Protein AF-A0A2E6MPB4-F1 (afdb_monomer_lite)

Foldseek 3Di:
DPDDDDDPQFDDPVTQGAWFWDWDVVVVTDIWTQHSVRDTDDFDKDKFKFWDQDPVRDIDIAIWIATPVGFIGHPRGHTDPDDPGTDPPPPPDDDD

Secondary structure (DSSP, 8-state):
-------TTEETTTTEE--EEE--GGGTPPPEEE-TTSPBP-S-EEEEEEEEE-TTS-EEEEEEEEETT--EE-TTS-EEPPPS-BPP-S------

Radius of gyration: 16.18 Å; chains: 1; bounding box: 52×44×37 Å

pLDDT: mean 86.76, std 15.42, range [33.88, 98.0]

Structure (mmCIF, N/CA/C/O backbone):
data_AF-A0A2E6MPB4-F1
#
_entry.id   AF-A0A2E6MPB4-F1
#
loop_
_atom_site.group_PDB
_atom_site.id
_atom_site.type_symbol
_atom_site.label_atom_id
_atom_site.label_alt_id
_atom_site.label_comp_id
_atom_site.label_asym_id
_atom_site.label_entity_id
_atom_site.label_seq_id
_atom_site.pdbx_PDB_ins_code
_atom_site.Cartn_x
_atom_site.Cartn_y
_atom_site.Cartn_z
_atom_site.occupancy
_atom_site.B_iso_or_equiv
_atom_site.auth_seq_id
_atom_site.auth_comp_id
_atom_site.auth_asym_id
_atom_site.auth_atom_id
_atom_site.pdbx_PDB_model_num
ATOM 1 N N . MET A 1 1 ? -33.461 -6.526 12.900 1.00 60.62 1 MET A N 1
ATOM 2 C CA . MET A 1 1 ? -32.878 -6.199 11.582 1.00 60.62 1 MET A CA 1
ATOM 3 C C . MET A 1 1 ? -31.408 -6.550 11.653 1.00 60.62 1 MET A C 1
ATOM 5 O O . MET A 1 1 ? -30.772 -6.127 12.608 1.00 60.62 1 MET A O 1
ATOM 9 N N . VAL A 1 2 ? -30.898 -7.373 10.739 1.00 66.50 2 VAL A N 1
ATOM 10 C CA . VAL A 1 2 ? -29.454 -7.624 10.653 1.00 66.50 2 VAL A CA 1
ATOM 11 C C . VAL A 1 2 ? -28.886 -6.510 9.787 1.00 66.50 2 VAL A C 1
ATOM 13 O O . VAL A 1 2 ? -29.265 -6.380 8.624 1.00 66.50 2 VAL A O 1
ATOM 16 N N . GLU A 1 3 ? -28.061 -5.652 10.373 1.00 75.19 3 GLU A N 1
ATOM 17 C CA . GLU A 1 3 ? -27.396 -4.588 9.632 1.00 75.19 3 GLU A CA 1
ATOM 18 C C . GLU A 1 3 ? -26.422 -5.226 8.638 1.00 75.19 3 GLU A C 1
ATOM 20 O O . GLU A 1 3 ? -25.474 -5.910 9.018 1.00 75.19 3 GLU A O 1
ATOM 25 N N . THR A 1 4 ? -26.711 -5.083 7.344 1.00 77.12 4 THR A N 1
ATOM 26 C CA . THR A 1 4 ? -25.857 -5.625 6.286 1.00 77.12 4 THR A CA 1
ATOM 27 C C . THR A 1 4 ? -24.778 -4.595 5.977 1.00 77.12 4 THR A C 1
ATOM 29 O O . THR A 1 4 ? -25.039 -3.606 5.297 1.00 77.12 4 THR A O 1
ATOM 32 N N . ALA A 1 5 ? -23.570 -4.810 6.494 1.00 76.12 5 ALA A N 1
ATOM 33 C CA . ALA A 1 5 ? -22.413 -3.978 6.183 1.00 76.12 5 ALA A CA 1
ATOM 34 C C . ALA A 1 5 ? -21.649 -4.551 4.980 1.00 76.12 5 ALA A C 1
ATOM 36 O O . ALA A 1 5 ? -21.321 -5.737 4.944 1.00 76.12 5 ALA A O 1
ATOM 37 N N . ILE A 1 6 ? -21.330 -3.706 3.998 1.00 75.38 6 ILE A N 1
ATOM 38 C CA . ILE A 1 6 ? -20.443 -4.081 2.891 1.00 75.38 6 ILE A CA 1
ATOM 39 C C . ILE A 1 6 ? -18.995 -4.008 3.388 1.00 75.38 6 ILE A C 1
ATOM 41 O O . ILE A 1 6 ? -18.503 -2.930 3.723 1.00 75.38 6 ILE A O 1
ATOM 45 N N . ILE A 1 7 ? -18.298 -5.147 3.393 1.00 81.19 7 ILE A N 1
ATOM 46 C CA . ILE A 1 7 ? -16.891 -5.243 3.798 1.00 81.19 7 ILE A CA 1
ATOM 47 C C . ILE A 1 7 ? -16.014 -5.363 2.547 1.00 81.19 7 ILE A C 1
ATOM 49 O O . ILE A 1 7 ? -15.988 -6.391 1.880 1.00 81.19 7 ILE A O 1
ATOM 53 N N . SER A 1 8 ? -15.269 -4.303 2.225 1.00 78.50 8 SER A N 1
ATOM 54 C CA . SER A 1 8 ? -14.467 -4.225 0.989 1.00 78.50 8 SER A CA 1
ATOM 55 C C . SER A 1 8 ? -13.069 -4.871 1.100 1.00 78.50 8 SER A C 1
ATOM 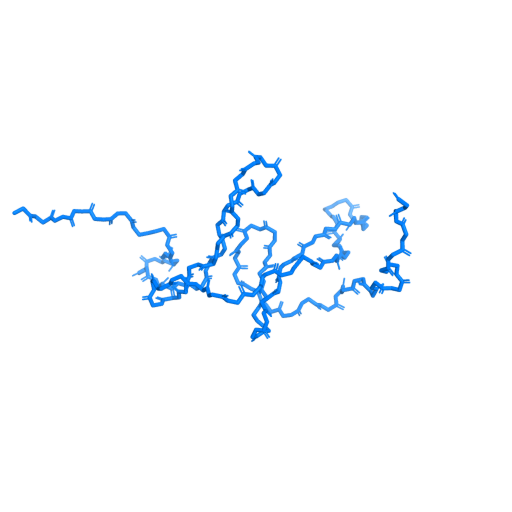57 O O . SER A 1 8 ? -12.373 -5.024 0.095 1.00 78.50 8 SER A O 1
ATOM 59 N N . ASN A 1 9 ? -12.621 -5.222 2.310 1.00 90.69 9 ASN A N 1
ATOM 60 C CA . ASN A 1 9 ? -11.265 -5.716 2.603 1.00 90.69 9 ASN A CA 1
ATOM 61 C C . ASN A 1 9 ? -11.122 -7.242 2.542 1.00 90.69 9 ASN A C 1
ATOM 63 O O . ASN A 1 9 ? -10.123 -7.765 3.022 1.00 90.69 9 ASN A O 1
ATOM 67 N N . MET A 1 10 ? -12.102 -7.949 1.986 1.00 92.56 10 MET A N 1
ATOM 68 C CA . MET A 1 10 ? -12.117 -9.410 1.938 1.00 92.56 10 MET A CA 1
ATOM 69 C C . MET A 1 10 ? -11.561 -9.907 0.600 1.00 92.56 10 MET A C 1
ATOM 71 O O . MET A 1 10 ? -11.912 -9.369 -0.452 1.00 92.56 10 MET A O 1
ATOM 75 N N . MET A 1 11 ? -10.705 -10.925 0.631 1.00 90.25 11 MET A N 1
ATOM 76 C CA . MET A 1 11 ? -10.068 -11.523 -0.545 1.00 90.25 11 MET A CA 1
ATOM 77 C C . MET A 1 11 ? -10.156 -13.049 -0.517 1.00 90.25 11 MET A C 1
ATOM 79 O O . MET A 1 11 ? -10.159 -13.663 0.542 1.00 90.25 11 MET A O 1
ATOM 83 N N . GLY A 1 12 ? -10.173 -13.669 -1.697 1.00 88.25 12 GLY A N 1
ATOM 84 C CA . GLY A 1 12 ? -10.264 -15.124 -1.832 1.00 88.25 12 GLY A CA 1
ATOM 85 C C . GLY A 1 12 ? -11.700 -15.662 -1.739 1.00 88.25 12 GLY A C 1
ATOM 86 O O . GLY A 1 12 ? -12.626 -14.908 -1.444 1.00 88.25 12 GLY A O 1
ATOM 87 N N . PRO A 1 13 ? -11.896 -16.959 -2.035 1.00 89.00 13 PRO A N 1
ATOM 88 C CA . PRO A 1 13 ? -13.222 -17.578 -2.132 1.00 89.00 13 PRO A CA 1
ATOM 89 C C . PRO A 1 13 ? -13.980 -17.600 -0.799 1.00 89.00 13 PRO A C 1
ATOM 91 O O . PRO A 1 13 ? -15.192 -17.421 -0.793 1.00 89.00 13 PRO A O 1
ATOM 94 N N . GLU A 1 14 ? -13.258 -17.738 0.316 1.00 89.19 14 GLU A N 1
ATOM 95 C CA . GLU A 1 14 ? -13.829 -17.796 1.671 1.00 89.19 14 GLU A CA 1
ATOM 96 C C . GLU A 1 14 ? -13.831 -16.436 2.389 1.00 89.19 14 GLU A C 1
ATOM 98 O O . GLU A 1 14 ? -14.292 -16.330 3.522 1.00 89.19 14 GLU A O 1
ATOM 103 N N . GLY A 1 15 ? -13.309 -15.385 1.745 1.00 88.88 15 GLY A N 1
ATOM 104 C CA . GLY A 1 15 ? -13.211 -14.051 2.329 1.00 88.88 15 GLY A CA 1
ATOM 105 C C . GLY A 1 15 ? -12.236 -13.979 3.507 1.00 88.88 15 GLY A C 1
ATOM 106 O O . GLY A 1 15 ? -12.625 -14.015 4.670 1.00 88.88 15 GLY A O 1
ATOM 107 N N . GLU A 1 16 ? -10.958 -13.777 3.213 1.00 92.81 16 GLU A N 1
ATOM 108 C CA . GLU A 1 16 ? -9.949 -13.422 4.206 1.00 92.81 16 GLU A CA 1
ATOM 109 C C . GLU A 1 16 ? -9.763 -11.903 4.245 1.00 92.81 16 GLU A C 1
ATOM 111 O O . GLU A 1 16 ? -9.583 -11.256 3.209 1.00 92.81 16 GLU A O 1
ATOM 116 N N . ALA A 1 17 ? -9.814 -11.322 5.443 1.00 95.00 17 ALA A N 1
ATOM 117 C CA . ALA A 1 17 ? -9.584 -9.897 5.620 1.00 95.00 17 ALA A CA 1
ATOM 118 C C . ALA A 1 17 ? -8.104 -9.554 5.408 1.00 95.00 17 ALA A C 1
ATOM 120 O O . ALA A 1 17 ? -7.216 -10.159 6.009 1.00 95.00 17 ALA A O 1
ATOM 121 N N . ILE A 1 18 ? -7.843 -8.533 4.597 1.00 96.69 18 ILE A N 1
ATOM 122 C CA . ILE A 1 18 ? -6.495 -8.043 4.310 1.00 96.69 18 ILE A CA 1
ATOM 123 C C . ILE A 1 18 ? -6.328 -6.568 4.676 1.00 96.69 18 ILE A C 1
ATOM 125 O O . ILE A 1 18 ? -7.276 -5.774 4.672 1.00 96.69 18 ILE A O 1
ATOM 129 N N . ASP A 1 19 ? -5.075 -6.188 4.912 1.00 96.69 19 ASP A N 1
ATOM 130 C CA . ASP A 1 19 ? -4.653 -4.792 4.884 1.00 96.69 19 ASP A CA 1
ATOM 131 C C . ASP A 1 19 ? -4.835 -4.245 3.460 1.00 96.69 19 ASP A C 1
ATOM 133 O O . ASP A 1 19 ? -4.293 -4.808 2.505 1.00 96.69 19 ASP A O 1
ATOM 137 N N . ARG A 1 20 ? -5.584 -3.150 3.290 1.00 96.12 20 ARG A N 1
ATOM 138 C CA . ARG A 1 20 ? -5.846 -2.577 1.959 1.00 96.12 20 ARG A CA 1
ATOM 139 C C . ARG A 1 20 ? -5.893 -1.058 1.965 1.00 96.12 20 ARG A C 1
ATOM 141 O O . ARG A 1 20 ? -6.598 -0.443 2.771 1.00 96.12 20 ARG A O 1
ATOM 148 N N . ILE A 1 21 ? -5.175 -0.458 1.018 1.00 95.69 21 ILE A N 1
ATOM 149 C CA . ILE A 1 21 ? -5.240 0.981 0.759 1.00 95.69 21 ILE A CA 1
ATOM 150 C C . ILE A 1 21 ? -6.434 1.290 -0.148 1.00 95.69 21 ILE A C 1
ATOM 152 O O . ILE A 1 21 ? -6.643 0.648 -1.176 1.00 95.69 21 ILE A O 1
ATOM 156 N N . TYR A 1 22 ? -7.174 2.330 0.220 1.00 92.44 22 TYR A N 1
ATOM 157 C CA . TYR A 1 22 ? -8.247 2.937 -0.555 1.00 92.44 22 TYR A CA 1
ATOM 158 C C . TYR A 1 22 ? -7.980 4.413 -0.797 1.00 92.44 22 TYR A C 1
ATOM 160 O O . TYR A 1 22 ? -7.272 5.066 -0.031 1.00 92.44 22 TYR A O 1
ATOM 168 N N . GLY A 1 23 ? -8.658 4.942 -1.812 1.00 87.12 23 GLY A N 1
ATOM 169 C CA . GLY A 1 23 ? -8.691 6.363 -2.121 1.00 87.12 23 GLY A CA 1
ATOM 170 C C . GLY A 1 23 ? -7.930 6.708 -3.394 1.00 87.12 23 GLY A C 1
ATOM 171 O O . GLY A 1 23 ? -7.035 5.987 -3.827 1.00 87.12 23 GLY A O 1
ATOM 172 N N . SER A 1 24 ? -8.307 7.838 -3.989 1.00 75.44 24 SER A N 1
ATOM 173 C CA . SER A 1 24 ? -7.652 8.408 -5.166 1.00 75.44 24 SER A CA 1
ATOM 174 C C . SER A 1 24 ? -7.244 9.852 -4.868 1.00 75.44 24 SER A C 1
ATOM 176 O O . SER A 1 24 ? -8.018 10.774 -5.142 1.00 75.44 24 SER A O 1
ATOM 178 N N . PRO A 1 25 ? -6.039 10.080 -4.310 1.00 75.31 25 PRO A N 1
ATOM 179 C CA . PRO A 1 25 ? -5.521 11.431 -4.082 1.00 75.31 25 PRO A CA 1
ATOM 180 C C . PRO A 1 25 ? -5.478 12.280 -5.348 1.00 75.31 25 PRO A C 1
ATOM 182 O O . PRO A 1 25 ? -5.753 13.473 -5.306 1.00 75.31 25 PRO A O 1
ATOM 185 N N . ALA A 1 26 ? -5.205 11.648 -6.492 1.00 73.44 26 ALA A N 1
ATOM 186 C CA . ALA A 1 26 ? -5.192 12.317 -7.790 1.00 73.44 26 ALA A CA 1
ATOM 187 C C . ALA A 1 26 ? -6.571 12.860 -8.212 1.00 73.44 26 ALA A C 1
ATOM 189 O O . ALA A 1 26 ? -6.640 13.745 -9.054 1.00 73.44 26 ALA A O 1
ATOM 190 N N . SER A 1 27 ? -7.658 12.347 -7.631 1.00 76.81 27 SER A N 1
ATOM 191 C CA . SER A 1 27 ? -9.035 12.784 -7.896 1.00 76.81 27 SER A CA 1
ATOM 192 C C . SER A 1 27 ? -9.610 13.645 -6.762 1.00 76.81 27 SER A C 1
ATOM 194 O O . SER A 1 27 ? -10.824 13.797 -6.676 1.00 76.81 27 SER A O 1
ATOM 196 N N . GLY A 1 28 ? -8.765 14.157 -5.857 1.00 77.75 28 GLY A N 1
ATOM 197 C CA . GLY A 1 28 ? -9.195 14.943 -4.693 1.00 77.75 28 GLY A CA 1
ATOM 198 C C . GLY A 1 28 ? -9.716 14.116 -3.509 1.00 77.75 28 GLY A C 1
ATOM 199 O O . GLY A 1 28 ? -10.194 14.687 -2.534 1.00 77.75 28 GLY A O 1
ATOM 200 N N . GLY A 1 29 ? -9.628 12.782 -3.562 1.00 82.62 29 GLY A N 1
ATOM 201 C CA . GLY A 1 29 ? -9.968 11.908 -2.435 1.00 82.62 29 GLY A CA 1
ATOM 202 C C . GLY A 1 29 ? -8.835 11.787 -1.410 1.00 82.62 29 GLY A C 1
ATOM 203 O O . GLY A 1 29 ? -7.680 12.081 -1.702 1.00 82.62 29 GLY A O 1
ATOM 204 N N . SER A 1 30 ? -9.128 11.289 -0.207 1.00 85.38 30 SER A N 1
ATOM 205 C CA . SER A 1 30 ? -8.097 10.960 0.785 1.00 85.38 30 SER A CA 1
ATOM 206 C C . SER A 1 30 ? -7.651 9.501 0.662 1.00 85.38 30 SER A C 1
ATOM 208 O O . SER A 1 30 ? -8.464 8.599 0.452 1.00 85.38 30 SER A O 1
ATOM 210 N N . MET A 1 31 ? -6.343 9.261 0.781 1.00 90.69 31 MET A N 1
ATOM 211 C CA . MET A 1 31 ? -5.796 7.907 0.870 1.00 90.69 31 MET A CA 1
ATOM 212 C C . MET A 1 31 ? -5.920 7.400 2.309 1.00 90.69 31 MET A C 1
ATOM 214 O O . MET A 1 31 ? -5.519 8.097 3.240 1.00 90.69 31 MET A O 1
ATOM 218 N N . ARG A 1 32 ? -6.441 6.186 2.492 1.00 93.81 32 ARG A N 1
ATOM 219 C CA . ARG A 1 32 ? -6.556 5.521 3.799 1.00 93.81 32 ARG A CA 1
ATOM 220 C C . ARG A 1 32 ? -6.155 4.060 3.693 1.00 93.81 32 ARG A C 1
ATOM 222 O O . ARG A 1 32 ? -6.461 3.417 2.695 1.00 93.81 32 ARG A O 1
ATOM 229 N N . LEU A 1 33 ? -5.534 3.527 4.736 1.00 95.81 33 LEU A N 1
ATOM 230 C CA . LEU A 1 33 ? -5.299 2.095 4.890 1.00 95.81 33 LEU A CA 1
ATOM 231 C C . LEU A 1 33 ? -6.270 1.555 5.938 1.00 95.81 33 LEU A C 1
ATOM 233 O O . LEU A 1 33 ? -6.320 2.063 7.058 1.00 95.81 33 LEU A O 1
ATOM 237 N N . ILE A 1 34 ? -7.043 0.545 5.555 1.00 96.00 34 ILE A N 1
ATOM 238 C CA . ILE A 1 34 ? -7.858 -0.243 6.478 1.00 96.00 34 ILE A CA 1
ATOM 239 C C . ILE A 1 34 ? -7.083 -1.523 6.772 1.00 96.00 34 ILE A C 1
ATOM 241 O O . ILE A 1 34 ? -6.731 -2.251 5.841 1.00 96.00 34 ILE A O 1
ATOM 245 N N . ASN A 1 35 ? -6.783 -1.748 8.046 1.00 96.25 35 ASN A N 1
ATOM 246 C CA . ASN A 1 35 ? -6.087 -2.936 8.515 1.00 96.25 35 ASN A CA 1
ATOM 247 C C . ASN A 1 35 ? -7.003 -4.167 8.417 1.00 96.25 35 ASN A C 1
ATOM 249 O O . ASN A 1 35 ? -8.230 -4.045 8.368 1.00 96.25 35 ASN A O 1
ATOM 253 N N . LYS A 1 36 ? -6.416 -5.364 8.445 1.00 95.50 36 LYS A N 1
ATOM 254 C CA . LYS A 1 36 ? -7.146 -6.643 8.429 1.00 95.50 36 LYS A CA 1
ATOM 255 C C . LYS A 1 36 ? -8.146 -6.815 9.581 1.00 95.50 36 LYS A C 1
ATOM 257 O O . LYS A 1 36 ? -9.091 -7.578 9.455 1.00 95.50 36 LYS A O 1
ATOM 262 N N . ASP A 1 37 ? -7.941 -6.117 10.696 1.00 94.62 37 ASP A N 1
ATOM 263 C CA . ASP A 1 37 ? -8.850 -6.090 11.851 1.00 94.62 37 ASP A CA 1
ATOM 264 C C . ASP A 1 37 ? -9.951 -5.018 11.723 1.00 94.62 37 ASP A C 1
ATOM 266 O O . ASP A 1 37 ? -10.654 -4.718 12.686 1.00 94.62 37 ASP A O 1
ATOM 270 N N . PHE A 1 38 ? -10.084 -4.429 10.532 1.00 93.06 38 PHE A N 1
ATOM 271 C CA . PHE A 1 38 ? -11.031 -3.374 10.169 1.00 93.06 38 PHE A CA 1
ATOM 272 C C . PHE A 1 38 ? -10.794 -2.016 10.839 1.00 93.06 38 PHE A C 1
ATOM 274 O O . PHE A 1 38 ? -11.595 -1.094 10.666 1.00 93.06 38 PHE A O 1
ATOM 281 N N . THR A 1 39 ? -9.673 -1.832 11.538 1.00 94.31 39 THR A N 1
ATOM 282 C CA . THR A 1 39 ? -9.278 -0.518 12.054 1.00 94.31 39 THR A CA 1
ATOM 283 C C . THR A 1 39 ? -8.641 0.349 10.966 1.00 94.31 39 THR A C 1
ATOM 285 O O . THR A 1 39 ? -8.024 -0.139 10.018 1.00 94.31 39 THR A O 1
ATOM 288 N N . THR A 1 40 ? -8.753 1.671 11.101 1.00 95.31 40 THR A N 1
ATOM 289 C CA . THR A 1 40 ? -8.034 2.612 10.228 1.00 95.31 40 THR A CA 1
ATOM 290 C C . THR A 1 40 ? -6.596 2.771 10.712 1.00 95.31 40 THR A C 1
ATOM 292 O O . THR A 1 40 ? -6.356 3.120 11.871 1.00 95.31 40 THR A O 1
ATOM 295 N N . TYR A 1 41 ? -5.632 2.571 9.816 1.00 96.88 41 TYR A N 1
ATOM 296 C CA . TYR A 1 41 ? -4.224 2.831 10.096 1.00 96.88 41 TYR A CA 1
ATOM 297 C C . TYR A 1 41 ? -3.965 4.325 10.323 1.00 96.88 41 TYR A C 1
ATOM 299 O O . TYR A 1 41 ? -4.480 5.171 9.595 1.00 96.88 41 TYR A O 1
ATOM 307 N N . LYS A 1 42 ? -3.144 4.642 11.330 1.00 96.81 42 LYS A N 1
ATOM 308 C CA . LYS A 1 42 ? -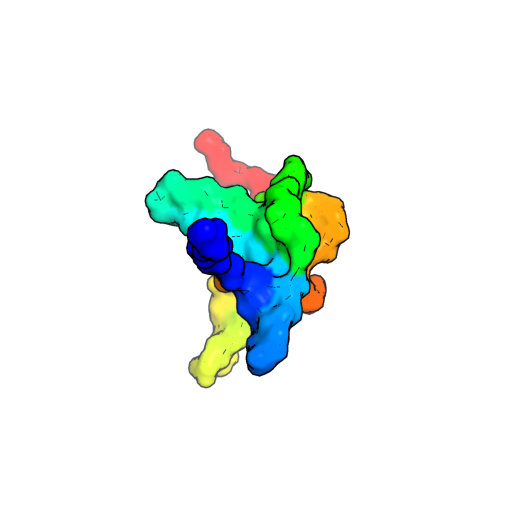2.873 6.022 11.769 1.00 96.81 42 LYS A CA 1
ATOM 309 C C . LYS A 1 42 ? -1.496 6.556 11.360 1.00 96.81 42 LYS A C 1
ATOM 311 O O . LYS A 1 42 ? -1.241 7.740 11.549 1.00 96.81 42 LYS A O 1
ATOM 316 N N . GLY A 1 43 ? -0.611 5.697 10.852 1.00 96.19 43 GLY A N 1
ATOM 317 C CA . GLY A 1 43 ? 0.715 6.107 10.388 1.00 96.19 43 GLY A CA 1
ATOM 318 C C . GLY A 1 43 ? 0.681 6.731 8.994 1.00 96.19 43 GLY A C 1
ATOM 319 O O . GLY A 1 43 ? -0.353 6.757 8.318 1.00 96.19 43 GLY A O 1
ATOM 320 N N . LYS A 1 44 ? 1.833 7.223 8.539 1.00 94.88 44 LYS A N 1
ATOM 321 C CA . LYS A 1 44 ? 1.988 7.800 7.206 1.00 94.88 44 LYS A CA 1
ATOM 322 C C . LYS A 1 44 ? 2.043 6.699 6.150 1.00 94.88 44 LYS A C 1
ATOM 324 O O . LYS A 1 44 ? 2.571 5.610 6.363 1.00 94.88 44 LYS A O 1
ATOM 329 N N . ILE A 1 45 ? 1.517 7.021 4.972 1.00 95.50 45 ILE A N 1
ATOM 330 C CA . ILE A 1 45 ? 1.639 6.214 3.760 1.00 95.50 45 ILE A CA 1
ATOM 331 C C . ILE A 1 45 ? 2.453 7.032 2.756 1.00 95.50 45 ILE A C 1
ATOM 333 O O . ILE A 1 45 ? 2.040 8.116 2.338 1.00 95.50 45 ILE A O 1
ATOM 337 N N . SER A 1 46 ? 3.620 6.526 2.373 1.00 94.19 46 SER A N 1
ATOM 338 C CA . SER A 1 46 ? 4.548 7.184 1.454 1.00 94.19 46 SER A CA 1
ATOM 339 C C . SER A 1 46 ? 4.519 6.520 0.081 1.00 94.19 46 SER A C 1
ATOM 341 O O . SER A 1 46 ? 4.484 5.298 -0.028 1.00 94.19 46 SER A O 1
ATOM 343 N N . LYS A 1 47 ? 4.576 7.319 -0.988 1.00 94.00 47 LYS A N 1
ATOM 344 C CA . LYS A 1 47 ? 4.679 6.829 -2.370 1.00 94.00 47 LYS A CA 1
ATOM 345 C C . LYS A 1 47 ? 6.150 6.614 -2.738 1.00 94.00 47 LYS A C 1
ATOM 347 O O . LYS A 1 47 ? 6.975 7.491 -2.489 1.00 94.00 47 LYS A O 1
ATOM 352 N N . LYS A 1 48 ? 6.482 5.478 -3.352 1.00 94.44 48 LYS A N 1
ATOM 353 C CA . LYS A 1 48 ? 7.834 5.155 -3.843 1.00 94.44 48 LYS A CA 1
ATOM 354 C C . LYS A 1 48 ? 7.793 4.798 -5.325 1.00 94.44 48 LYS A C 1
ATOM 356 O O . LYS A 1 48 ? 6.890 4.088 -5.765 1.00 94.44 48 LYS A O 1
ATOM 361 N N . SER A 1 49 ? 8.755 5.308 -6.093 1.00 95.19 49 SER A N 1
ATOM 362 C CA . SER A 1 49 ? 8.859 5.031 -7.531 1.00 95.19 49 SER A CA 1
ATOM 363 C C . SER A 1 49 ? 9.529 3.678 -7.774 1.00 95.19 49 SER A C 1
ATOM 365 O O . SER A 1 49 ? 10.490 3.325 -7.091 1.00 95.19 49 SER A O 1
ATOM 367 N N . ILE A 1 50 ? 9.030 2.934 -8.758 1.00 94.88 50 ILE A N 1
ATOM 368 C CA . ILE A 1 50 ? 9.590 1.649 -9.205 1.00 94.88 50 ILE A CA 1
ATOM 369 C C . ILE A 1 50 ? 9.635 1.602 -10.732 1.00 94.88 50 ILE A C 1
ATOM 371 O O . ILE A 1 50 ? 8.874 2.310 -11.394 1.00 94.88 50 ILE A O 1
ATOM 375 N N . THR A 1 51 ? 10.472 0.731 -11.289 1.00 94.69 51 THR A N 1
ATOM 376 C CA . THR A 1 51 ? 10.535 0.477 -12.739 1.00 94.69 51 THR A CA 1
ATOM 377 C C . THR A 1 51 ? 9.976 -0.902 -13.060 1.00 94.69 51 THR A C 1
ATOM 379 O O . THR A 1 51 ? 10.534 -1.899 -12.614 1.00 94.69 51 THR A O 1
ATOM 382 N N . ILE A 1 52 ? 8.897 -0.990 -13.838 1.00 92.31 52 ILE A N 1
ATOM 383 C CA . ILE A 1 52 ? 8.248 -2.263 -14.196 1.00 92.31 52 ILE A CA 1
ATOM 384 C C . ILE A 1 52 ? 8.465 -2.545 -15.685 1.00 92.31 52 ILE A C 1
ATOM 386 O O . ILE A 1 52 ? 8.429 -1.624 -16.498 1.00 92.31 52 ILE A O 1
ATOM 390 N N . LYS A 1 53 ? 8.667 -3.817 -16.042 1.00 92.94 53 LYS A N 1
ATOM 391 C CA . LYS A 1 53 ? 8.709 -4.264 -17.436 1.00 92.94 53 LYS A CA 1
ATOM 392 C C . LYS A 1 53 ? 7.287 -4.391 -17.991 1.00 92.94 53 LYS A C 1
ATOM 394 O O . LYS A 1 53 ? 6.454 -5.087 -17.411 1.00 92.94 53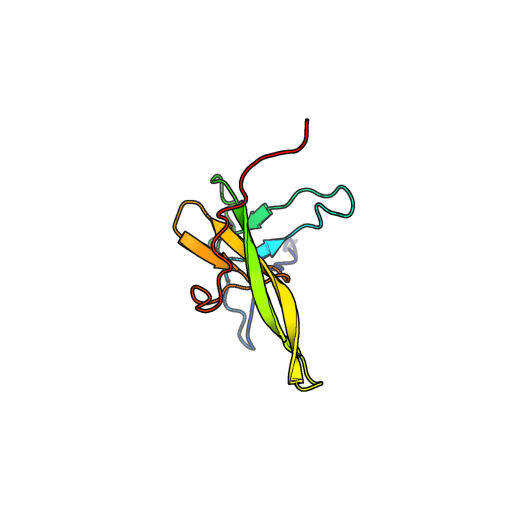 LYS A O 1
ATOM 399 N N . GLY A 1 54 ? 7.010 -3.692 -19.083 1.00 92.56 54 GLY A N 1
ATOM 400 C CA . GLY A 1 54 ? 5.768 -3.749 -19.841 1.00 92.56 54 GLY A CA 1
ATOM 401 C C . GLY A 1 54 ? 5.631 -5.033 -20.652 1.00 92.56 54 GLY A C 1
ATOM 402 O O . GLY A 1 54 ? 6.583 -5.795 -20.831 1.00 92.56 54 GLY A O 1
ATOM 403 N N . LEU A 1 55 ? 4.416 -5.265 -21.151 1.00 94.06 55 LEU A N 1
ATOM 404 C CA . LEU A 1 55 ? 4.105 -6.404 -22.025 1.00 94.06 55 LEU A CA 1
ATOM 405 C C . LEU A 1 55 ? 4.820 -6.310 -23.382 1.00 94.06 55 LEU A C 1
ATOM 407 O O . LEU A 1 55 ? 5.063 -7.328 -24.017 1.00 94.06 55 LEU A O 1
ATOM 411 N N . ASP A 1 56 ? 5.186 -5.098 -23.794 1.00 95.19 56 ASP A N 1
ATOM 412 C CA . ASP A 1 56 ? 6.003 -4.799 -24.974 1.00 95.19 56 ASP A CA 1
ATOM 413 C C . ASP A 1 56 ? 7.503 -5.075 -24.757 1.00 95.19 56 ASP A C 1
ATOM 415 O O . ASP A 1 56 ? 8.311 -4.910 -25.667 1.00 95.19 56 ASP A O 1
ATOM 419 N N . GLY A 1 57 ? 7.891 -5.489 -23.548 1.00 94.94 57 GLY A N 1
ATOM 420 C CA . GLY A 1 57 ? 9.272 -5.750 -23.169 1.00 94.94 57 GLY A CA 1
ATOM 421 C C . GLY A 1 57 ? 10.061 -4.512 -22.739 1.00 94.94 57 GLY A C 1
ATOM 422 O O . GLY A 1 57 ? 11.170 -4.682 -22.225 1.00 94.94 57 GLY A O 1
ATOM 423 N N . ASN A 1 58 ? 9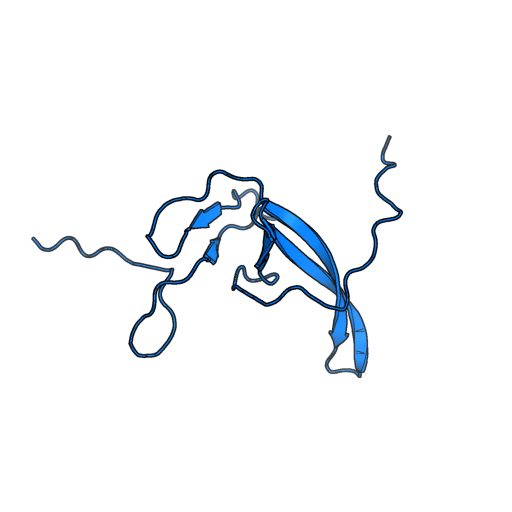.503 -3.306 -22.871 1.00 96.00 58 ASN A N 1
ATOM 424 C CA . ASN A 1 58 ? 10.149 -2.066 -22.449 1.00 96.00 58 ASN A CA 1
ATOM 425 C C . ASN A 1 58 ? 9.877 -1.773 -20.975 1.00 96.00 58 ASN A C 1
ATOM 427 O O . ASN A 1 58 ? 8.877 -2.192 -20.402 1.00 96.00 58 ASN A O 1
ATOM 431 N N . ASN A 1 59 ? 10.769 -1.024 -20.337 1.00 94.31 59 ASN A N 1
ATOM 432 C CA . ASN A 1 59 ? 10.575 -0.593 -18.958 1.00 94.31 59 ASN A CA 1
ATOM 433 C C . ASN A 1 59 ? 9.774 0.712 -18.899 1.00 94.31 59 ASN A C 1
ATOM 435 O O . ASN A 1 59 ? 10.011 1.626 -19.685 1.00 94.31 59 ASN A O 1
ATOM 439 N N . PHE A 1 60 ? 8.888 0.835 -17.913 1.00 93.44 60 PHE A N 1
ATOM 440 C CA . PHE A 1 60 ? 8.172 2.075 -17.622 1.00 93.44 60 PHE A CA 1
ATOM 441 C C . PHE A 1 60 ? 8.174 2.390 -16.123 1.00 93.44 60 PHE A C 1
ATOM 443 O O . PHE A 1 60 ? 8.251 1.503 -15.264 1.00 93.44 60 PHE A O 1
ATOM 450 N N . ARG A 1 61 ? 8.082 3.684 -15.798 1.00 93.69 61 ARG A N 1
ATOM 451 C CA . ARG A 1 61 ? 8.004 4.156 -14.413 1.00 93.69 61 ARG A CA 1
ATOM 452 C C . ARG A 1 61 ? 6.616 3.879 -13.846 1.00 93.69 61 ARG A C 1
ATOM 454 O O . ARG A 1 61 ? 5.595 4.222 -14.437 1.00 93.69 61 ARG A O 1
ATOM 461 N N . SER A 1 62 ? 6.586 3.301 -12.659 1.00 93.75 62 SER A N 1
ATOM 462 C CA . SER A 1 62 ? 5.384 3.081 -11.867 1.00 93.75 62 SER A CA 1
ATOM 463 C C . SER A 1 62 ? 5.645 3.473 -10.412 1.00 93.75 62 SER A C 1
ATOM 465 O O . SER A 1 62 ? 6.632 4.144 -10.094 1.00 93.75 62 SER A O 1
ATOM 467 N N . TYR A 1 63 ? 4.744 3.097 -9.513 1.00 93.81 63 TYR A N 1
ATOM 468 C CA . TYR A 1 63 ? 4.883 3.373 -8.091 1.00 93.81 63 TYR A CA 1
ATOM 469 C C . TYR A 1 63 ? 4.215 2.307 -7.225 1.00 93.81 63 TYR A C 1
ATOM 471 O O . TYR A 1 63 ? 3.348 1.550 -7.663 1.00 93.81 63 TYR A O 1
ATOM 479 N N . CYS A 1 64 ? 4.620 2.298 -5.965 1.00 95.81 64 CYS A N 1
ATOM 480 C C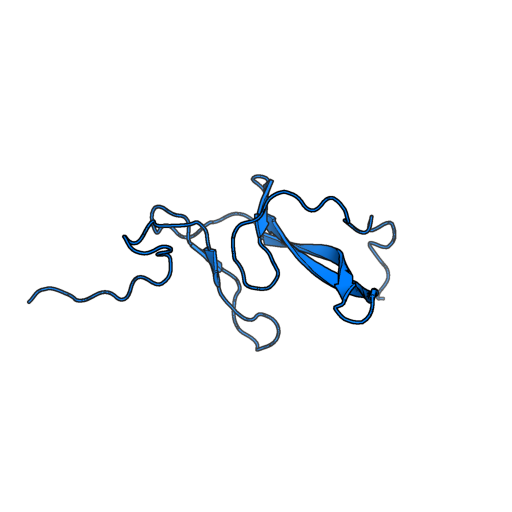A . CYS A 1 64 ? 4.036 1.537 -4.872 1.00 95.81 64 CYS A CA 1
ATOM 481 C C . CYS A 1 64 ? 3.890 2.452 -3.650 1.00 95.81 64 CYS A C 1
ATOM 483 O O . CYS A 1 64 ? 4.341 3.606 -3.659 1.00 95.81 64 CYS A O 1
ATOM 485 N N . TYR A 1 65 ? 3.254 1.936 -2.609 1.00 96.00 65 TYR A N 1
ATOM 486 C CA . TYR A 1 65 ? 3.092 2.614 -1.334 1.00 96.00 65 TYR A CA 1
ATOM 487 C C . TYR A 1 65 ? 3.774 1.823 -0.226 1.00 96.00 65 TYR A C 1
ATOM 489 O O . TYR A 1 65 ? 3.803 0.594 -0.268 1.00 96.00 65 TYR A O 1
ATOM 497 N N . VAL A 1 66 ? 4.301 2.538 0.760 1.00 97.25 66 VAL A N 1
ATOM 498 C CA . VAL A 1 66 ? 4.908 1.965 1.960 1.00 97.25 66 VAL A CA 1
ATOM 499 C C . VAL A 1 66 ? 4.419 2.715 3.192 1.00 97.25 66 VAL A C 1
ATOM 501 O O . VAL A 1 66 ? 4.338 3.946 3.180 1.00 97.25 66 VAL A O 1
ATOM 504 N N . THR A 1 67 ? 4.053 1.982 4.233 1.00 97.88 67 THR A N 1
ATOM 505 C CA . THR A 1 67 ? 3.687 2.527 5.548 1.00 97.88 67 THR A CA 1
ATOM 506 C C . THR A 1 67 ? 4.918 2.719 6.435 1.00 97.88 67 THR A C 1
ATOM 508 O O . THR A 1 67 ? 5.967 2.126 6.183 1.00 97.88 67 THR A O 1
ATOM 511 N N . ASP A 1 68 ? 4.796 3.500 7.510 1.00 97.44 68 ASP A N 1
ATOM 512 C CA . ASP A 1 68 ? 5.888 3.681 8.485 1.00 97.44 68 ASP A CA 1
ATOM 513 C C . ASP A 1 68 ? 6.299 2.365 9.175 1.00 97.44 68 ASP A C 1
ATOM 515 O O . ASP A 1 68 ? 7.447 2.206 9.584 1.00 97.44 68 ASP A O 1
ATOM 519 N N . ASP A 1 69 ? 5.381 1.394 9.256 1.00 97.38 69 ASP A N 1
ATOM 520 C CA . ASP A 1 69 ? 5.631 0.036 9.765 1.00 97.38 69 ASP A CA 1
ATOM 521 C C . ASP A 1 69 ? 6.123 -0.955 8.684 1.00 97.38 69 ASP A C 1
ATOM 523 O O . ASP A 1 69 ? 6.132 -2.165 8.903 1.00 97.38 69 ASP A O 1
ATOM 527 N N . ASN A 1 70 ? 6.587 -0.449 7.533 1.00 97.25 70 ASN A N 1
ATOM 528 C CA . ASN A 1 70 ? 7.214 -1.200 6.434 1.00 97.25 70 ASN A CA 1
ATOM 529 C C . ASN A 1 70 ? 6.321 -2.216 5.693 1.00 97.25 70 ASN A C 1
ATOM 531 O O . ASN A 1 70 ? 6.841 -3.134 5.052 1.00 97.25 70 ASN A O 1
ATOM 535 N N . ARG A 1 71 ? 4.995 -2.041 5.689 1.00 98.00 71 ARG A N 1
ATOM 536 C CA . ARG A 1 71 ? 4.096 -2.793 4.795 1.00 98.00 71 ARG A CA 1
ATOM 537 C C . ARG A 1 71 ? 4.074 -2.155 3.410 1.00 98.00 71 ARG A C 1
ATOM 539 O O . ARG A 1 71 ? 4.018 -0.932 3.286 1.00 98.00 71 ARG A O 1
ATOM 546 N N . TRP A 1 72 ? 4.113 -2.982 2.368 1.00 97.81 72 TRP A N 1
ATOM 547 C CA . TRP A 1 72 ? 4.167 -2.531 0.978 1.00 97.81 72 TRP A CA 1
ATOM 548 C C . TRP A 1 72 ? 2.873 -2.845 0.246 1.00 97.81 72 TRP A C 1
ATOM 550 O O . TRP A 1 72 ? 2.291 -3.915 0.408 1.00 97.81 72 TRP A O 1
ATOM 560 N N . PHE A 1 73 ? 2.447 -1.908 -0.595 1.00 97.00 73 PHE A N 1
ATOM 561 C CA . PHE A 1 73 ? 1.230 -2.029 -1.384 1.00 97.00 73 PHE A CA 1
ATOM 562 C C . PHE A 1 73 ? 1.495 -1.620 -2.828 1.00 97.00 73 PHE A C 1
ATOM 564 O O . PHE A 1 73 ? 2.217 -0.657 -3.101 1.00 97.00 73 PHE A O 1
ATOM 571 N N . ASN A 1 74 ? 0.898 -2.329 -3.780 1.00 94.81 74 ASN A N 1
ATOM 572 C CA . ASN A 1 74 ? 0.967 -1.936 -5.182 1.00 94.81 74 ASN A CA 1
ATOM 573 C C . ASN A 1 74 ? 0.121 -0.675 -5.453 1.00 94.81 74 ASN A C 1
ATOM 575 O O . ASN A 1 74 ? -0.595 -0.170 -4.588 1.00 94.81 74 ASN A O 1
ATOM 579 N N . ARG A 1 75 ? 0.169 -0.168 -6.690 1.00 92.06 75 ARG A N 1
ATOM 580 C CA . ARG A 1 75 ? -0.595 1.021 -7.114 1.00 92.06 75 ARG A CA 1
ATOM 581 C C . ARG A 1 75 ? -2.119 0.902 -6.969 1.00 92.06 75 ARG A C 1
ATOM 583 O O . ARG A 1 75 ? -2.803 1.916 -7.008 1.00 92.06 75 ARG A O 1
ATOM 590 N N . SER A 1 76 ? -2.641 -0.316 -6.834 1.00 91.62 76 SER A N 1
ATOM 591 C CA . SER A 1 76 ? -4.065 -0.608 -6.630 1.00 91.62 76 SER A CA 1
ATOM 592 C C . SER A 1 76 ? -4.423 -0.792 -5.150 1.00 91.62 76 SER A C 1
ATOM 594 O O . SER A 1 76 ? -5.553 -1.157 -4.837 1.00 91.62 76 SER A O 1
ATOM 596 N N . GLY A 1 77 ? -3.466 -0.563 -4.246 1.00 93.81 77 GLY A N 1
ATOM 597 C CA . GLY A 1 77 ? -3.651 -0.658 -2.803 1.00 93.81 77 GLY A CA 1
ATOM 598 C C . GLY A 1 77 ? -3.654 -2.080 -2.244 1.00 93.81 77 GLY A C 1
ATOM 599 O O . GLY A 1 77 ? -4.036 -2.262 -1.091 1.00 93.81 77 GLY A O 1
ATOM 600 N N . MET A 1 78 ? -3.230 -3.072 -3.034 1.00 95.50 78 MET A N 1
ATOM 601 C CA . MET A 1 78 ? -3.117 -4.468 -2.599 1.00 95.50 78 MET A CA 1
ATOM 602 C C . MET A 1 78 ? -1.763 -4.728 -1.939 1.00 95.50 78 MET A C 1
ATOM 604 O O . MET A 1 78 ? -0.764 -4.210 -2.450 1.00 95.50 78 MET A O 1
ATOM 608 N N . PRO A 1 79 ? -1.703 -5.540 -0.870 1.00 96.50 79 PRO A N 1
ATOM 609 C CA . PRO A 1 79 ? -0.451 -5.876 -0.206 1.00 96.50 79 PRO A CA 1
ATOM 610 C C . PRO A 1 79 ? 0.481 -6.631 -1.159 1.00 96.50 79 PRO A C 1
ATOM 612 O O . PRO A 1 79 ? 0.042 -7.458 -1.960 1.00 96.50 79 PRO A O 1
ATOM 615 N N . ILE A 1 80 ? 1.771 -6.319 -1.082 1.00 97.00 80 ILE A N 1
ATOM 616 C CA . ILE A 1 80 ? 2.847 -6.955 -1.847 1.00 97.00 80 ILE A CA 1
ATOM 617 C C . ILE A 1 80 ? 4.088 -7.109 -0.968 1.00 97.00 80 ILE A C 1
ATOM 619 O O . ILE A 1 80 ? 4.236 -6.441 0.055 1.00 97.00 80 ILE A O 1
ATOM 623 N N . GLU A 1 81 ? 5.027 -7.941 -1.405 1.00 96.81 81 GLU A N 1
ATOM 624 C CA . GLU A 1 81 ? 6.386 -7.909 -0.868 1.00 96.81 81 GLU A CA 1
ATOM 625 C C . GLU A 1 81 ? 7.107 -6.609 -1.252 1.00 96.81 81 GLU A C 1
ATOM 627 O O . GLU A 1 81 ? 6.756 -5.936 -2.228 1.00 96.81 81 GLU A O 1
ATOM 632 N N . LYS A 1 82 ? 8.167 -6.271 -0.506 1.00 96.19 82 LYS A N 1
ATOM 633 C CA . LYS A 1 82 ? 9.033 -5.134 -0.829 1.00 96.19 82 LYS A CA 1
ATOM 634 C C . LYS A 1 82 ? 9.551 -5.257 -2.275 1.00 96.19 82 LYS A C 1
ATOM 636 O O . LYS A 1 82 ? 10.226 -6.239 -2.593 1.00 96.19 82 LYS A O 1
ATOM 641 N N . PRO A 1 83 ? 9.314 -4.257 -3.144 1.00 93.81 83 PRO A N 1
ATOM 642 C CA . PRO A 1 83 ? 9.808 -4.292 -4.514 1.00 93.81 83 PRO A CA 1
ATOM 643 C C . PRO A 1 83 ? 11.342 -4.307 -4.561 1.00 93.81 83 PRO A C 1
ATOM 645 O O . PRO A 1 83 ? 12.007 -3.585 -3.818 1.00 93.81 83 PRO A O 1
ATOM 648 N N . LYS A 1 84 ? 11.914 -5.105 -5.470 1.00 92.06 84 LYS A N 1
ATOM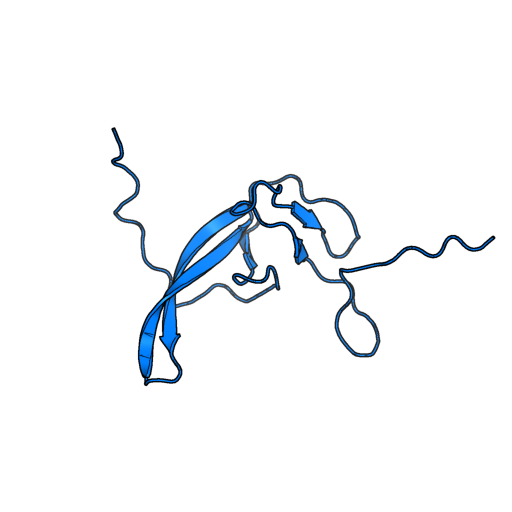 649 C CA . LYS A 1 84 ? 13.374 -5.201 -5.694 1.00 92.06 84 LYS A CA 1
ATOM 650 C C . LYS A 1 84 ? 13.912 -4.136 -6.660 1.00 92.06 84 LYS A C 1
ATOM 652 O O . LYS A 1 84 ? 15.111 -3.933 -6.769 1.00 92.06 84 LYS A O 1
ATOM 657 N N . ASN A 1 85 ? 13.008 -3.471 -7.364 1.00 89.88 85 ASN A N 1
ATOM 658 C CA . ASN A 1 85 ? 13.209 -2.522 -8.458 1.00 89.88 85 ASN A CA 1
ATOM 659 C C . ASN A 1 85 ? 12.877 -1.081 -8.031 1.00 89.88 85 ASN A C 1
ATOM 661 O O . ASN A 1 85 ? 12.303 -0.311 -8.808 1.00 89.88 85 ASN A O 1
ATOM 665 N N . LEU A 1 86 ? 13.170 -0.744 -6.773 1.00 89.50 86 LEU A N 1
ATOM 666 C CA . LEU A 1 86 ? 13.012 0.609 -6.252 1.00 89.50 86 LEU A CA 1
ATOM 667 C C . LEU A 1 86 ? 13.993 1.541 -6.954 1.00 89.50 86 LEU A C 1
ATOM 669 O O . LEU A 1 86 ? 15.181 1.247 -7.046 1.00 89.50 86 LEU A O 1
ATOM 673 N N . ILE A 1 87 ? 13.481 2.671 -7.423 1.00 85.06 87 ILE A N 1
ATOM 674 C CA . ILE A 1 87 ? 14.323 3.759 -7.905 1.00 85.06 87 ILE A CA 1
ATOM 675 C C . ILE A 1 87 ? 14.808 4.490 -6.649 1.00 85.06 87 ILE A C 1
ATOM 677 O O . ILE A 1 87 ? 13.982 4.976 -5.869 1.00 85.06 87 ILE A O 1
ATOM 681 N N . SER A 1 88 ? 16.120 4.503 -6.398 1.00 73.62 88 SER A N 1
ATOM 682 C CA . SER A 1 88 ? 16.703 5.325 -5.338 1.00 73.62 88 SER A CA 1
ATOM 683 C C . SER A 1 88 ? 16.429 6.788 -5.674 1.00 73.62 88 SER A C 1
ATOM 685 O O . SER A 1 88 ? 16.852 7.286 -6.714 1.00 73.62 88 SER A O 1
ATOM 687 N N . ASN A 1 89 ? 15.665 7.467 -4.820 1.00 52.62 89 ASN A N 1
ATOM 688 C CA . ASN A 1 89 ? 15.508 8.911 -4.918 1.00 52.62 89 ASN A CA 1
ATOM 689 C C . ASN A 1 89 ? 16.800 9.559 -4.392 1.00 52.62 89 ASN A C 1
ATOM 691 O O . ASN A 1 89 ? 16.847 9.939 -3.228 1.00 52.62 89 ASN A O 1
ATOM 695 N N . ASP A 1 90 ? 17.814 9.705 -5.245 1.00 42.50 90 ASP A N 1
ATOM 696 C CA . ASP A 1 90 ? 18.829 10.760 -5.072 1.00 42.50 90 ASP A CA 1
ATOM 697 C C . ASP A 1 90 ? 18.313 12.123 -5.592 1.00 42.50 90 ASP A C 1
ATOM 699 O O . ASP A 1 90 ? 19.039 13.107 -5.624 1.00 42.50 90 ASP A O 1
ATOM 703 N N . GLU A 1 91 ? 17.024 12.209 -5.945 1.00 43.31 91 GLU A N 1
ATOM 704 C CA . GLU A 1 91 ? 16.337 13.436 -6.371 1.00 43.31 91 GLU A CA 1
ATOM 705 C C . GLU A 1 91 ? 15.171 13.795 -5.429 1.00 43.31 91 GLU A C 1
ATOM 707 O O . GLU A 1 91 ? 14.064 14.123 -5.859 1.00 43.31 91 GLU A O 1
ATOM 712 N N . ASP A 1 92 ? 15.389 13.712 -4.113 1.00 45.47 92 ASP A N 1
ATOM 713 C CA . ASP A 1 92 ? 14.554 14.461 -3.168 1.00 45.47 92 ASP A CA 1
ATOM 714 C C . ASP A 1 92 ? 15.052 15.923 -3.128 1.00 45.47 92 ASP A C 1
ATOM 716 O O . ASP A 1 92 ? 16.077 16.218 -2.516 1.00 45.47 92 ASP A O 1
ATOM 720 N N . ARG A 1 93 ? 14.248 16.821 -3.730 1.00 46.09 93 ARG A N 1
ATOM 721 C CA . ARG A 1 93 ? 14.269 18.310 -3.730 1.00 46.09 93 ARG A CA 1
ATOM 722 C C . ARG A 1 93 ? 14.972 19.017 -4.901 1.00 46.09 93 ARG A C 1
ATOM 724 O O . ARG A 1 93 ? 16.159 19.307 -4.837 1.00 46.09 93 ARG A O 1
ATOM 731 N N . SER A 1 94 ? 14.161 19.537 -5.821 1.00 38.19 94 SER A N 1
ATOM 732 C CA . SER A 1 94 ? 13.978 20.992 -5.959 1.00 38.19 94 SER A CA 1
ATOM 733 C C . SER A 1 94 ? 12.727 21.294 -6.794 1.00 38.19 94 SER A C 1
ATOM 735 O O . SER A 1 94 ? 12.659 21.059 -7.994 1.00 38.19 94 SER A O 1
ATOM 737 N N . THR A 1 95 ? 11.704 21.819 -6.137 1.00 38.25 95 THR A N 1
ATOM 738 C CA . THR A 1 95 ? 10.766 22.744 -6.774 1.00 38.25 95 THR A CA 1
ATOM 739 C C . THR A 1 95 ? 10.749 23.948 -5.851 1.00 38.25 95 THR A C 1
ATOM 741 O O . THR A 1 95 ? 10.350 23.790 -4.694 1.00 38.25 95 THR A O 1
ATOM 744 N N . ASP A 1 96 ? 11.313 25.052 -6.349 1.00 33.88 96 ASP A N 1
ATOM 745 C CA . ASP A 1 96 ? 11.224 26.405 -5.779 1.00 33.88 96 ASP A CA 1
ATOM 746 C C . ASP A 1 96 ? 9.773 26.793 -5.453 1.00 33.88 96 ASP A C 1
ATOM 748 O O . ASP A 1 96 ? 8.861 26.368 -6.207 1.00 33.88 96 ASP A O 1
#

Sequence (96 aa):
MVETAIISNMMGPEGEAIDRIYGSPASGGSMRLINKDFTTYKGKISKKSITIKGLDGNNFRSYCYVTDDNRWFNRSGMPIEKPKNLISNDEDRSTD